Protein AF-A0A1H8QWR4-F1 (afdb_monomer_lite)

Secondary structure (DSSP, 8-state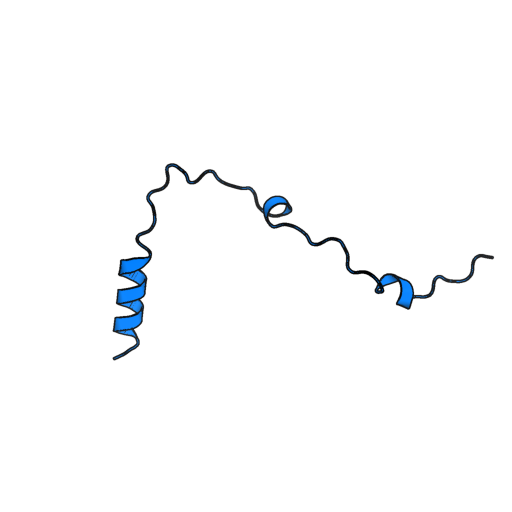):
-PPPPPTTGGGSSPPPPPPGGGTSPPP--TTSPPP-HHHHHHHHHHHH--

Foldseek 3Di:
DDDPDDPVVVPPDDPDDDDVVNVDDDDDCVPPDDPPPPPVVVVVVVVVVD

Radius of gyration: 24.44 Å; chains: 1; bounding box: 62×26×50 Å

pLDDT: mean 75.86, std 11.2, range [40.84, 92.38]

Structure (mmCIF, N/CA/C/O backbone):
data_AF-A0A1H8QWR4-F1
#
_entry.id   AF-A0A1H8QWR4-F1
#
loop_
_atom_site.group_PDB
_atom_site.id
_atom_site.type_symbol
_atom_site.label_atom_id
_atom_site.label_alt_id
_atom_site.label_comp_id
_atom_site.label_asym_id
_atom_site.label_entity_id
_atom_site.label_seq_id
_atom_site.pdbx_PDB_ins_code
_atom_site.Cartn_x
_atom_site.Cartn_y
_atom_site.Cartn_z
_atom_site.occupancy
_atom_site.B_iso_or_equiv
_atom_site.auth_seq_id
_atom_site.auth_comp_id
_atom_site.auth_asym_id
_atom_site.auth_atom_id
_atom_site.pdbx_PDB_model_num
ATOM 1 N N . MET A 1 1 ? -26.998 -2.928 30.947 1.00 40.84 1 MET A N 1
ATOM 2 C CA . MET A 1 1 ? -25.546 -3.013 31.197 1.00 40.84 1 MET A CA 1
ATOM 3 C C . MET A 1 1 ? -24.964 -3.836 30.059 1.00 40.84 1 MET A C 1
ATOM 5 O O . MET A 1 1 ? -25.248 -5.023 29.989 1.00 40.84 1 MET A O 1
ATOM 9 N N . THR A 1 2 ? -24.334 -3.193 29.076 1.00 61.38 2 THR A N 1
ATOM 10 C CA . THR A 1 2 ? -23.756 -3.870 27.904 1.00 61.38 2 THR A CA 1
ATOM 11 C C . THR A 1 2 ? -22.555 -4.695 28.357 1.00 61.38 2 THR A C 1
ATOM 13 O O . THR A 1 2 ? -21.703 -4.180 29.079 1.00 61.38 2 THR A O 1
ATOM 16 N N . ALA A 1 3 ? -22.524 -5.982 28.007 1.00 67.25 3 ALA A N 1
ATOM 17 C CA . ALA A 1 3 ? -21.400 -6.855 28.330 1.00 67.25 3 ALA A CA 1
ATOM 18 C C . ALA A 1 3 ? -20.092 -6.271 27.757 1.00 67.25 3 ALA A C 1
ATOM 20 O O . ALA A 1 3 ? -20.137 -5.663 26.684 1.00 67.25 3 ALA A O 1
ATOM 21 N N . PRO A 1 4 ? -18.947 -6.416 28.451 1.00 71.62 4 PRO A N 1
ATOM 22 C CA . PRO A 1 4 ? -17.667 -5.966 27.922 1.00 71.62 4 PRO A CA 1
ATOM 23 C C . PRO A 1 4 ? -17.381 -6.716 26.621 1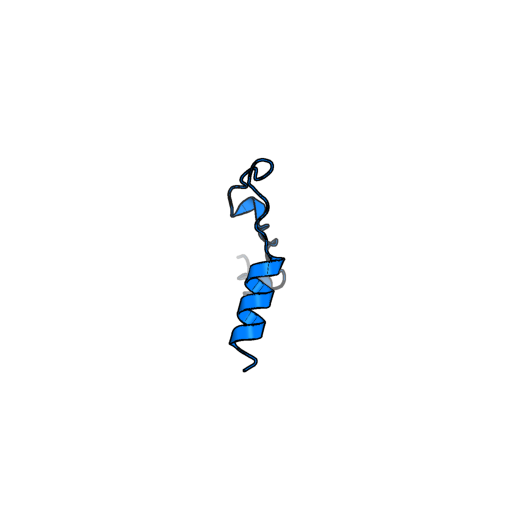.00 71.62 4 PRO A C 1
ATOM 25 O O . PRO A 1 4 ? -17.492 -7.941 26.565 1.00 71.62 4 PRO A O 1
ATOM 28 N N . GLU A 1 5 ? -17.067 -5.969 25.568 1.00 71.44 5 GLU A N 1
ATOM 29 C CA . GLU A 1 5 ? -16.749 -6.528 24.258 1.00 71.44 5 GLU A CA 1
ATOM 30 C C . GLU A 1 5 ? -15.550 -7.485 24.391 1.00 71.44 5 GLU A C 1
ATOM 32 O O . GLU A 1 5 ? -14.527 -7.137 24.985 1.00 71.44 5 GLU A O 1
ATOM 37 N N . ASP A 1 6 ? -15.687 -8.722 23.901 1.00 77.50 6 ASP A N 1
ATOM 38 C CA . ASP A 1 6 ? -14.633 -9.735 23.996 1.00 77.50 6 ASP A CA 1
ATOM 39 C C . ASP A 1 6 ? -13.406 -9.259 23.201 1.00 77.50 6 ASP A C 1
ATOM 41 O O . ASP A 1 6 ? -13.468 -9.083 21.981 1.00 77.50 6 ASP A O 1
ATOM 45 N N . ALA A 1 7 ? -12.281 -9.053 23.892 1.00 71.62 7 ALA A N 1
ATOM 46 C CA . ALA A 1 7 ? -11.049 -8.492 23.334 1.00 71.62 7 ALA A CA 1
ATOM 47 C C . ALA A 1 7 ? -10.505 -9.274 22.125 1.00 71.62 7 ALA A C 1
ATOM 49 O O . ALA A 1 7 ? -9.795 -8.713 21.289 1.00 71.62 7 ALA A O 1
ATOM 50 N N . ARG A 1 8 ? -10.849 -10.563 21.998 1.00 71.44 8 ARG A N 1
ATOM 51 C CA . ARG A 1 8 ? -10.434 -11.408 20.868 1.00 71.44 8 ARG A CA 1
ATOM 52 C C . ARG A 1 8 ? -11.180 -11.073 19.579 1.00 71.44 8 ARG A C 1
ATOM 54 O O . ARG A 1 8 ? -10.679 -11.349 18.493 1.00 71.44 8 ARG A O 1
ATOM 61 N N . THR A 1 9 ? -12.359 -10.465 19.682 1.00 78.94 9 THR A N 1
ATOM 62 C CA . THR A 1 9 ? -13.191 -10.092 18.529 1.00 78.94 9 THR A CA 1
ATOM 63 C C . THR A 1 9 ? -12.521 -9.016 17.676 1.00 78.94 9 THR A C 1
ATOM 65 O O . THR A 1 9 ? -12.651 -9.041 16.457 1.00 78.94 9 THR A O 1
ATOM 68 N N . ARG A 1 10 ? -11.719 -8.140 18.295 1.00 70.69 10 ARG A N 1
ATOM 69 C CA . ARG A 1 10 ? -11.023 -7.025 17.637 1.00 70.69 10 ARG A CA 1
ATOM 70 C C . ARG A 1 10 ? -9.982 -7.454 16.598 1.00 70.69 10 ARG A C 1
ATOM 72 O O . ARG A 1 10 ? -9.686 -6.691 15.689 1.00 70.69 10 ARG A O 1
ATOM 79 N N . PHE A 1 11 ? -9.431 -8.658 16.731 1.00 80.06 11 PHE A N 1
ATOM 80 C CA . PHE A 1 11 ? -8.357 -9.167 15.870 1.00 80.06 11 PHE A CA 1
ATOM 81 C C . PHE A 1 11 ? -8.824 -10.284 14.926 1.00 80.06 11 PHE A C 1
ATOM 83 O O . PHE A 1 11 ? -7.999 -10.955 14.313 1.00 80.06 11 PHE A O 1
ATOM 90 N N . ARG A 1 12 ? -10.140 -10.523 14.819 1.00 85.06 12 ARG A N 1
ATOM 91 C CA . ARG A 1 12 ? -10.698 -11.545 13.914 1.00 85.06 12 ARG A CA 1
ATOM 92 C C . ARG A 1 12 ? -10.637 -11.159 12.440 1.00 85.06 12 ARG A C 1
ATOM 94 O O . ARG A 1 12 ? -10.694 -12.042 11.592 1.00 85.06 12 ARG A O 1
ATOM 101 N N . SER A 1 13 ? -10.536 -9.870 12.150 1.00 85.19 13 SER A N 1
ATOM 102 C CA . SER A 1 13 ? -10.370 -9.337 10.805 1.00 85.19 13 SER A CA 1
ATOM 103 C C . SER A 1 13 ? -9.146 -8.440 10.776 1.00 85.19 13 SER A C 1
ATOM 105 O O . SER A 1 13 ? -8.928 -7.646 11.695 1.00 85.19 13 SER A O 1
ATOM 107 N N . LEU A 1 14 ? -8.360 -8.565 9.713 1.00 84.81 14 LEU A N 1
ATOM 108 C CA .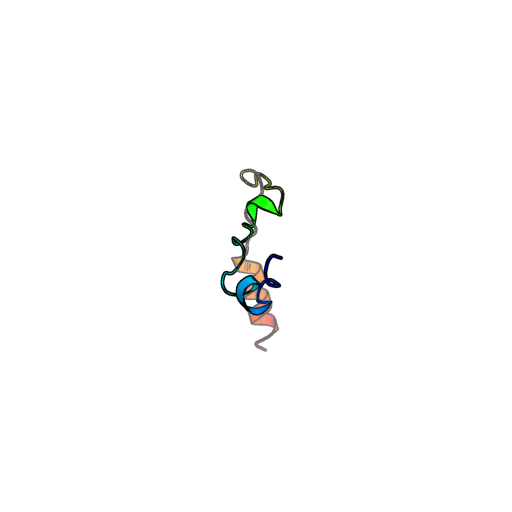 LEU A 1 14 ? -7.305 -7.603 9.445 1.00 84.81 14 LEU A CA 1
ATOM 109 C C . LEU A 1 14 ? -7.935 -6.287 8.964 1.00 84.81 14 LEU A C 1
ATOM 111 O O . LEU A 1 14 ? -8.993 -6.324 8.331 1.00 84.81 14 LEU A O 1
ATOM 115 N N . PRO A 1 15 ? -7.321 -5.135 9.276 1.00 85.88 15 PRO A N 1
ATOM 116 C CA . PRO A 1 15 ? -7.674 -3.874 8.639 1.00 85.88 15 PRO A CA 1
ATOM 117 C C . PRO A 1 15 ? -7.486 -3.961 7.124 1.00 85.88 15 PRO A C 1
ATOM 119 O O . PRO A 1 15 ? -6.717 -4.794 6.636 1.00 85.88 15 PRO A O 1
ATOM 122 N N . GLU A 1 16 ? -8.139 -3.056 6.399 1.00 91.06 16 GLU A N 1
ATOM 123 C CA . GLU A 1 16 ? -7.907 -2.922 4.963 1.00 91.06 16 GLU A CA 1
ATOM 124 C C . GLU A 1 16 ? -6.415 -2.657 4.682 1.00 91.06 16 GLU A C 1
ATOM 126 O O . GLU A 1 16 ? -5.795 -1.843 5.381 1.00 91.06 16 GLU A O 1
ATOM 131 N N . PRO A 1 17 ? -5.817 -3.340 3.687 1.00 91.19 17 PRO A N 1
ATOM 132 C CA . PRO A 1 17 ? -4.439 -3.098 3.295 1.00 91.19 17 PRO A CA 1
ATOM 133 C C . PRO A 1 17 ? -4.260 -1.660 2.818 1.00 91.19 17 PRO A C 1
ATOM 135 O O . PRO A 1 17 ? -5.029 -1.165 1.997 1.00 91.19 17 PRO A O 1
ATOM 138 N N . VAL A 1 18 ? -3.205 -1.011 3.299 1.00 92.38 18 VAL A N 1
ATOM 139 C CA . VAL A 1 18 ? -2.824 0.310 2.804 1.00 92.38 18 VAL A CA 1
ATOM 140 C C . VAL A 1 18 ? -2.143 0.134 1.456 1.00 92.38 18 VAL A C 1
ATOM 142 O O . VAL A 1 18 ? -1.200 -0.659 1.345 1.00 92.38 18 VAL A O 1
ATOM 145 N N . ARG A 1 19 ? -2.603 0.855 0.432 1.00 92.19 19 ARG A N 1
ATOM 146 C CA . ARG A 1 19 ? -1.961 0.781 -0.873 1.00 92.19 19 ARG A CA 1
ATOM 147 C C . ARG A 1 19 ? -0.792 1.764 -0.958 1.00 92.19 19 ARG A C 1
ATOM 149 O O . ARG A 1 19 ? -0.834 2.815 -0.319 1.00 92.19 19 ARG A O 1
ATOM 156 N N . PRO A 1 20 ? 0.253 1.466 -1.748 1.00 88.00 20 PRO A N 1
ATOM 157 C CA . PRO A 1 20 ? 1.391 2.367 -1.901 1.00 88.00 20 PRO A CA 1
ATOM 158 C C . PRO A 1 20 ? 0.967 3.768 -2.343 1.00 88.00 20 PRO A C 1
ATOM 160 O O . PRO A 1 20 ? 1.461 4.747 -1.792 1.00 88.00 20 PRO A O 1
ATOM 163 N N . GLU A 1 21 ? -0.001 3.863 -3.255 1.00 89.00 21 GLU A N 1
ATOM 164 C CA . GLU A 1 21 ? -0.508 5.133 -3.787 1.00 89.00 21 GLU A CA 1
ATOM 165 C C . GLU A 1 21 ? -1.149 6.017 -2.704 1.00 89.00 21 GLU A C 1
ATOM 167 O O . GLU A 1 21 ? -1.191 7.234 -2.854 1.00 89.00 21 GLU A O 1
ATOM 172 N N . ASP A 1 22 ? -1.598 5.420 -1.595 1.00 87.19 22 ASP A N 1
ATOM 173 C CA . ASP A 1 22 ? -2.158 6.134 -0.443 1.00 87.19 22 ASP A CA 1
ATOM 174 C C . ASP A 1 22 ? -1.065 6.656 0.512 1.00 87.19 22 ASP A C 1
ATOM 176 O O . ASP A 1 22 ? -1.344 7.427 1.431 1.00 87.19 22 ASP A O 1
ATOM 180 N N . THR A 1 23 ? 0.182 6.209 0.328 1.00 88.62 23 THR A N 1
ATOM 181 C CA . THR A 1 23 ? 1.314 6.471 1.238 1.00 88.62 23 THR A CA 1
ATOM 182 C C . THR A 1 23 ? 2.442 7.267 0.614 1.00 88.62 23 THR A C 1
ATOM 184 O O . THR A 1 23 ? 3.212 7.893 1.342 1.00 88.62 23 THR A O 1
ATOM 187 N N . VAL A 1 24 ? 2.556 7.242 -0.712 1.00 90.00 24 VAL A N 1
ATOM 188 C CA . VAL A 1 24 ? 3.596 7.959 -1.440 1.00 90.00 24 VAL A CA 1
ATOM 189 C C . VAL A 1 24 ? 2.987 8.826 -2.527 1.00 90.00 24 VAL A C 1
ATOM 191 O O . VAL A 1 24 ? 2.063 8.428 -3.235 1.00 90.00 24 VAL A O 1
ATOM 194 N N . GLU A 1 25 ? 3.538 10.024 -2.678 1.00 88.00 25 GLU A N 1
ATOM 195 C CA . GLU A 1 25 ? 3.230 10.873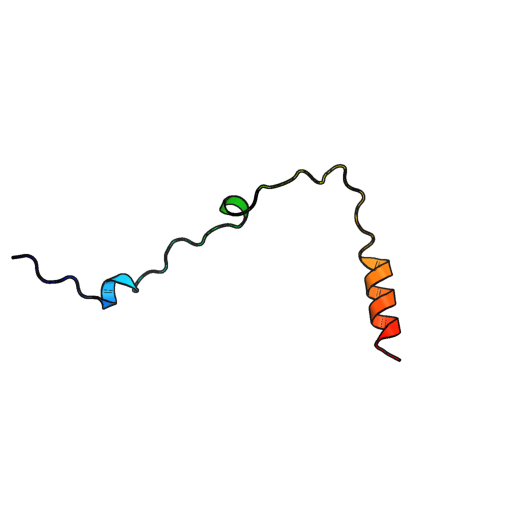 -3.819 1.00 88.00 25 GLU A CA 1
ATOM 196 C C . GLU A 1 25 ? 3.847 10.257 -5.080 1.00 88.00 25 GLU A C 1
ATOM 198 O O . GLU A 1 25 ? 5.037 9.939 -5.120 1.00 88.00 25 GLU A O 1
ATOM 203 N N . SER A 1 26 ? 3.020 10.053 -6.105 1.00 85.06 26 SER A N 1
ATOM 204 C CA . SER A 1 26 ? 3.473 9.511 -7.385 1.00 85.06 26 SER A CA 1
ATOM 205 C C . SER A 1 26 ? 4.061 10.625 -8.248 1.00 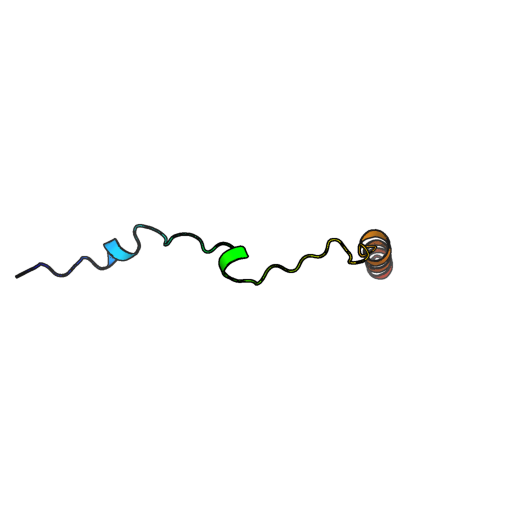85.06 26 SER A C 1
ATOM 207 O O . SER A 1 26 ? 3.404 11.637 -8.484 1.00 85.06 26 SER A O 1
ATOM 209 N N . LEU A 1 27 ? 5.278 10.418 -8.752 1.00 86.06 27 LEU A N 1
ATOM 210 C CA . LEU A 1 27 ? 5.934 11.327 -9.690 1.00 86.06 27 LEU A CA 1
ATOM 211 C C . LEU A 1 27 ? 5.828 10.776 -11.118 1.00 86.06 27 LEU A C 1
ATOM 213 O O . LEU A 1 27 ? 6.082 9.593 -11.341 1.00 86.06 27 LEU A O 1
ATOM 217 N N . ASP A 1 28 ? 5.495 11.632 -12.086 1.00 84.56 28 ASP A N 1
ATOM 218 C CA . ASP A 1 28 ? 5.564 11.274 -13.505 1.00 84.56 28 ASP A CA 1
ATOM 219 C C . ASP A 1 28 ? 7.028 11.184 -13.956 1.00 84.56 28 ASP A C 1
ATOM 221 O O . ASP A 1 28 ? 7.758 12.176 -13.984 1.00 84.56 28 ASP A O 1
ATOM 225 N N . THR A 1 29 ? 7.456 9.974 -14.306 1.00 84.62 29 THR A N 1
ATOM 226 C CA . THR A 1 29 ? 8.822 9.672 -14.740 1.00 84.62 29 THR A CA 1
ATOM 227 C C . THR A 1 29 ? 8.949 9.510 -16.252 1.00 84.62 29 THR A C 1
ATOM 229 O O . THR A 1 29 ? 10.018 9.145 -16.731 1.00 84.62 29 THR A O 1
ATOM 232 N N . SER A 1 30 ? 7.903 9.820 -17.028 1.00 83.38 30 SER A N 1
ATOM 233 C CA . SER A 1 30 ? 7.868 9.638 -18.489 1.00 83.38 30 SER A CA 1
ATOM 234 C C . SER A 1 30 ? 8.985 10.358 -19.255 1.00 83.38 30 SER A C 1
ATOM 236 O O . SER A 1 30 ? 9.337 9.957 -20.362 1.00 83.38 30 SER A O 1
ATOM 238 N N . THR A 1 31 ? 9.554 11.412 -18.669 1.00 81.62 31 THR A N 1
ATOM 239 C CA . THR A 1 31 ? 10.652 12.199 -19.251 1.00 81.62 31 THR A CA 1
ATOM 240 C C . THR A 1 31 ? 12.022 11.860 -18.673 1.00 81.62 31 THR A C 1
ATOM 242 O O . THR A 1 31 ? 13.031 12.390 -19.144 1.00 81.62 31 THR A O 1
ATOM 245 N N . LEU A 1 32 ? 12.081 10.995 -17.657 1.00 78.56 32 LEU A N 1
ATOM 246 C CA . LEU A 1 32 ? 13.346 10.606 -17.061 1.00 78.56 32 LEU A CA 1
ATOM 247 C C . LEU A 1 32 ? 14.064 9.622 -17.991 1.00 78.56 32 LEU A C 1
ATOM 249 O O . LEU A 1 32 ? 13.432 8.708 -18.528 1.00 78.56 32 LEU A O 1
ATOM 253 N N . PRO A 1 33 ? 15.381 9.792 -18.195 1.00 74.25 33 PRO A N 1
ATOM 254 C CA . PRO A 1 33 ? 16.164 8.787 -18.890 1.00 74.25 33 PRO A CA 1
ATOM 255 C C . PRO A 1 33 ? 16.021 7.457 -18.149 1.00 74.25 33 PRO A C 1
ATOM 257 O O . PRO A 1 33 ? 16.133 7.408 -16.922 1.00 74.25 33 PRO A O 1
ATOM 260 N N . VAL A 1 34 ? 15.747 6.390 -18.901 1.00 73.00 34 VAL A N 1
ATOM 261 C CA . VAL A 1 34 ? 15.667 5.040 -18.341 1.00 73.00 34 VAL A CA 1
ATOM 262 C C . VAL A 1 34 ? 17.049 4.708 -17.775 1.00 73.00 34 VAL A C 1
ATOM 264 O O . VAL A 1 34 ? 18.026 4.807 -18.523 1.00 73.00 34 VAL A O 1
ATOM 267 N N . PRO A 1 35 ? 17.167 4.378 -16.478 1.00 67.62 35 PRO A N 1
ATOM 268 C CA . PRO A 1 35 ? 18.437 3.925 -15.938 1.00 67.62 35 PRO A CA 1
ATOM 269 C C . PRO A 1 35 ? 18.876 2.669 -16.697 1.00 67.62 35 PRO A C 1
ATOM 271 O O . PRO A 1 35 ? 18.074 1.763 -16.926 1.00 67.62 35 PRO A O 1
ATOM 274 N N . ASP A 1 36 ? 20.142 2.628 -17.115 1.00 67.12 36 ASP A N 1
ATOM 275 C CA . ASP A 1 36 ? 20.736 1.434 -17.715 1.00 67.12 36 ASP A CA 1
ATOM 276 C C . ASP A 1 36 ? 20.976 0.403 -16.600 1.00 67.12 36 ASP A C 1
ATOM 278 O O . ASP A 1 36 ? 22.063 0.264 -16.050 1.00 67.12 36 ASP A O 1
ATOM 282 N N . GLU A 1 37 ? 19.907 -0.272 -16.174 1.00 62.25 37 GLU A N 1
ATOM 283 C CA . GLU A 1 37 ? 19.959 -1.264 -15.092 1.00 62.25 37 GLU A CA 1
ATOM 284 C C . GLU A 1 37 ? 20.739 -2.534 -15.494 1.00 62.25 37 GLU A C 1
ATOM 286 O O . GLU A 1 37 ? 21.027 -3.385 -14.648 1.00 62.25 37 GLU A O 1
ATOM 291 N N . GLY A 1 38 ? 21.079 -2.679 -16.781 1.00 62.22 38 GLY A N 1
ATOM 292 C CA . GLY A 1 38 ? 21.795 -3.831 -17.318 1.00 62.22 38 GLY A CA 1
ATOM 293 C C . GLY A 1 38 ? 23.291 -3.778 -17.023 1.00 62.22 38 GLY A C 1
ATOM 294 O O . GLY A 1 38 ? 23.833 -4.709 -16.422 1.00 62.22 38 GLY A O 1
ATOM 295 N N . ASP A 1 39 ? 23.949 -2.680 -17.400 1.00 62.22 39 ASP A N 1
ATOM 296 C CA . ASP A 1 39 ? 25.412 -2.585 -17.354 1.00 62.22 39 ASP A CA 1
ATOM 297 C C . ASP A 1 39 ? 25.969 -2.550 -15.919 1.00 62.22 39 ASP A C 1
ATOM 299 O O . ASP A 1 39 ? 26.954 -3.228 -15.606 1.00 62.22 39 ASP A O 1
ATOM 303 N N . ASP A 1 40 ? 25.314 -1.826 -15.007 1.00 62.56 40 ASP A N 1
ATOM 304 C CA . ASP A 1 40 ? 25.782 -1.688 -13.622 1.00 62.56 40 ASP A CA 1
ATOM 305 C C . ASP A 1 40 ? 25.657 -3.002 -12.831 1.00 62.56 40 ASP A C 1
ATOM 307 O O . ASP A 1 40 ? 26.558 -3.383 -12.074 1.00 62.56 40 ASP A O 1
ATOM 311 N N . ARG A 1 41 ? 24.570 -3.758 -13.034 1.00 67.25 41 ARG A N 1
ATOM 3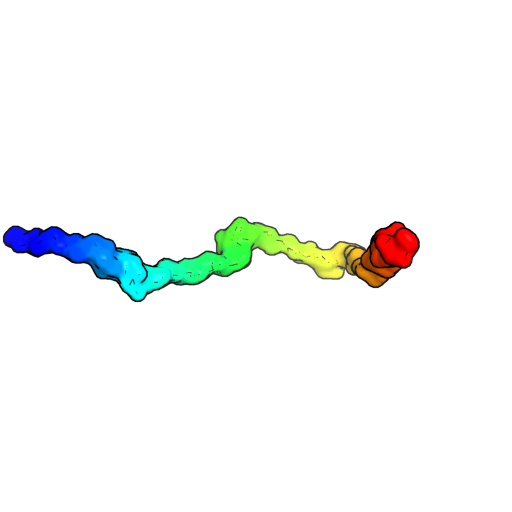12 C CA . ARG A 1 41 ? 24.359 -5.057 -12.375 1.00 67.25 41 ARG A CA 1
ATOM 313 C C . ARG A 1 41 ? 25.376 -6.094 -12.846 1.00 67.25 41 ARG A C 1
ATOM 315 O O . ARG A 1 41 ? 25.893 -6.868 -12.036 1.00 67.25 41 ARG A O 1
ATOM 322 N N . ASP A 1 42 ? 25.656 -6.129 -14.147 1.00 68.06 42 ASP A N 1
ATOM 323 C CA . ASP A 1 42 ? 26.650 -7.028 -14.740 1.00 68.06 42 ASP A CA 1
ATOM 324 C C . ASP A 1 42 ? 28.073 -6.725 -14.261 1.00 68.06 42 ASP A C 1
ATOM 326 O O . ASP A 1 42 ? 28.838 -7.651 -13.961 1.00 68.06 42 ASP A O 1
ATOM 330 N N . GLN A 1 43 ? 28.419 -5.445 -14.108 1.00 69.56 43 GLN A N 1
ATOM 331 C CA . GLN A 1 43 ? 29.697 -5.027 -13.532 1.00 69.56 43 GLN A CA 1
ATOM 332 C C . GLN A 1 43 ? 29.826 -5.425 -12.055 1.00 69.56 43 GLN A C 1
ATOM 334 O O . GLN A 1 43 ? 30.860 -5.974 -11.659 1.00 69.56 43 GLN A O 1
ATOM 339 N N . LEU A 1 44 ? 28.777 -5.227 -11.249 1.00 73.69 44 LEU A N 1
ATOM 340 C CA . LEU A 1 44 ? 28.767 -5.608 -9.831 1.00 73.69 44 LEU A CA 1
ATOM 341 C C . LEU A 1 44 ? 28.908 -7.125 -9.635 1.00 73.69 44 LEU A C 1
ATOM 343 O O . LEU A 1 44 ? 29.709 -7.570 -8.813 1.00 73.69 44 LEU A O 1
ATOM 347 N N . LEU A 1 45 ? 28.193 -7.937 -10.418 1.00 73.06 45 LEU A N 1
ATOM 348 C CA . LEU A 1 45 ? 28.298 -9.401 -10.358 1.00 73.06 45 LEU A CA 1
ATOM 349 C C . LEU A 1 45 ? 29.684 -9.902 -10.778 1.00 73.06 45 LEU A C 1
ATOM 351 O O . LEU A 1 45 ? 30.222 -10.817 -10.152 1.00 73.06 45 LEU A O 1
ATOM 355 N N . ARG A 1 46 ? 30.288 -9.285 -11.800 1.00 72.50 46 ARG A N 1
ATOM 356 C CA . ARG A 1 46 ? 31.652 -9.611 -12.238 1.00 72.50 46 ARG A CA 1
ATOM 357 C C . ARG A 1 46 ? 32.700 -9.259 -11.179 1.00 72.50 46 ARG A C 1
ATOM 359 O O . ARG A 1 46 ? 33.689 -9.975 -11.068 1.00 72.50 46 ARG A O 1
ATOM 366 N N . HIS A 1 47 ? 32.499 -8.188 -10.413 1.00 66.69 47 HIS A N 1
ATOM 367 C CA . HIS A 1 47 ? 33.440 -7.767 -9.373 1.00 66.69 47 HIS A CA 1
ATOM 368 C C . HIS A 1 47 ? 33.416 -8.672 -8.129 1.00 66.69 47 HIS A C 1
ATOM 370 O O . HIS A 1 47 ? 34.445 -8.845 -7.485 1.00 66.69 47 HIS A O 1
ATOM 376 N N . VAL A 1 48 ? 32.264 -9.266 -7.799 1.00 69.56 48 VAL A N 1
ATOM 377 C CA . VAL A 1 48 ? 32.090 -10.111 -6.599 1.00 69.56 48 VAL A CA 1
ATOM 378 C C . VAL A 1 48 ? 32.355 -11.600 -6.878 1.00 69.56 48 VAL A C 1
ATOM 380 O O . VAL A 1 48 ? 32.646 -12.353 -5.954 1.00 69.56 48 VAL A O 1
ATOM 383 N N . GLY A 1 49 ? 32.286 -12.038 -8.140 1.00 62.16 49 GLY A N 1
ATOM 384 C CA . GLY A 1 49 ? 32.532 -13.425 -8.560 1.00 62.16 49 GLY A CA 1
ATOM 385 C C . GLY A 1 49 ? 33.994 -13.790 -8.859 1.00 62.16 49 GLY A C 1
ATOM 386 O O . GLY A 1 49 ? 34.213 -14.763 -9.582 1.00 62.16 49 GLY A O 1
ATOM 387 N N . GLY A 1 50 ? 34.960 -12.997 -8.380 1.00 54.09 50 GLY A N 1
ATOM 388 C CA . GLY A 1 50 ? 36.403 -13.230 -8.537 1.00 54.09 50 GLY A CA 1
ATOM 389 C C . GLY A 1 50 ? 37.008 -14.030 -7.393 1.00 54.09 50 GLY A C 1
ATOM 390 O O . GLY A 1 50 ? 36.833 -13.597 -6.234 1.00 54.09 50 GLY A O 1
#

Organism: NCBI:txid673521

Sequence (50 aa):
MTAPEDARTRFRSLPEPVRPEDTVESLDTSTLPVPDEGDDRDQLLRHVGG